Protein AF-A0A9P6B9N4-F1 (afdb_monomer)

Sequence (105 aa):
WIWVTKLVADGTNWVTYHDWIMWALNAKGLLEHLTSDTIIAASMVDGLTPEARWKKDEAMVKQLVASLVPDMVFSQIKAGLKAKEVWDQLRALYEGRSKLILVNL

pLDDT: mean 86.05, std 14.68, range [39.72, 96.94]

Mean predicted aligned error: 6.28 Å

Foldseek 3Di:
DDDQAAQDPLRLCVVVNVVRLCVVCVVVVLNVLQPDPDQPFDDDDPNDGSVRVNVVSQVVLLCVNLVRYDPVLCVQLVVDPGSNSSNVSSCVVHVVSNVVVVVVD

Organism: NCBI:txid1448309

Secondary structure (DSSP, 8-state):
-----PPPTT-TTHHHHHHHHHHHHHHTT-GGGGT-SS---PPPBTTB-HHHHHHHHHHHHHHHHHHTS-HHHHHHHTT-SSHHHHHHHHHHHHTTHHHHHHT--

Radius of gyration: 15.08 Å; Cα contacts (8 Å, |Δi|>4): 85; chains: 1; bounding box: 36×31×46 Å

InterPro domains:
  IPR061502 Copia/RE1/RE2-like, N-terminal domain [PF14223] (23-99)

Nearest PDB structures (foldseek):
  3puu-assembly1_A  TM=2.530E-01  e=5.716E+00  Escherichia coli K-12

Solvent-accessible surface area (backbone atoms only — not comparable to full-atom values): 6183 Å² total; per-residue (Å²): 136,84,89,75,75,56,42,47,91,88,26,83,49,41,69,64,29,51,54,49,51,54,50,57,28,49,77,67,73,48,48,58,42,59,78,44,96,64,87,75,77,52,74,74,55,96,88,31,52,42,67,59,44,49,54,51,52,35,52,52,51,43,49,55,56,52,74,33,41,42,70,77,55,38,72,72,29,66,80,40,88,46,38,26,50,27,46,53,49,51,45,70,71,33,71,65,53,46,57,59,55,68,74,74,112

Structure (mmCIF, N/CA/C/O backbone):
data_AF-A0A9P6B9N4-F1
#
_entry.id   AF-A0A9P6B9N4-F1
#
loop_
_atom_site.group_PDB
_atom_site.id
_atom_site.type_symbol
_atom_site.label_atom_id
_atom_site.label_alt_id
_atom_site.label_comp_id
_atom_site.label_asym_id
_atom_site.label_entity_id
_atom_site.label_seq_id
_atom_site.pdbx_PDB_ins_code
_atom_site.Cartn_x
_atom_site.Cartn_y
_atom_site.Cartn_z
_atom_site.occupancy
_atom_site.B_iso_or_equiv
_atom_site.auth_seq_id
_atom_s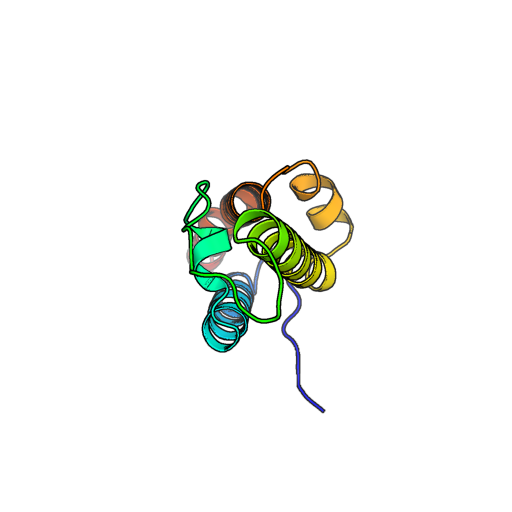ite.auth_comp_id
_atom_site.auth_asym_id
_atom_site.auth_atom_id
_atom_site.pdbx_PDB_model_num
ATOM 1 N N . TRP A 1 1 ? 3.286 -23.231 6.736 1.00 39.72 1 TRP A N 1
ATOM 2 C CA . TRP A 1 1 ? 2.206 -22.231 6.663 1.00 39.72 1 TRP A CA 1
ATOM 3 C C . TRP A 1 1 ? 2.782 -20.901 7.106 1.00 39.72 1 TRP A C 1
ATOM 5 O O . TRP A 1 1 ? 3.254 -20.819 8.231 1.00 39.72 1 TRP A O 1
ATOM 15 N N . ILE A 1 2 ? 2.848 -19.910 6.217 1.00 52.56 2 ILE A N 1
ATOM 16 C CA . ILE A 1 2 ? 3.257 -18.547 6.582 1.00 52.56 2 ILE A CA 1
ATOM 17 C C . ILE A 1 2 ? 1.970 -17.802 6.926 1.00 52.56 2 ILE A C 1
ATOM 19 O O . ILE A 1 2 ? 1.077 -17.708 6.086 1.00 52.56 2 ILE A O 1
ATOM 23 N N . TRP A 1 3 ? 1.852 -17.332 8.164 1.00 67.19 3 TRP A N 1
ATOM 24 C CA . TRP A 1 3 ? 0.741 -16.480 8.572 1.00 67.19 3 TRP A CA 1
ATOM 25 C C . TRP A 1 3 ? 0.946 -15.100 7.957 1.00 67.19 3 TRP A C 1
ATOM 27 O O . TRP A 1 3 ? 1.967 -14.455 8.188 1.00 67.19 3 TRP A O 1
ATOM 37 N N . VAL A 1 4 ? -0.007 -14.674 7.133 1.00 78.94 4 VAL A N 1
ATOM 38 C CA . VAL A 1 4 ? -0.003 -13.344 6.528 1.00 78.94 4 VAL A CA 1
ATOM 39 C C . VAL A 1 4 ? -1.041 -12.492 7.242 1.00 78.94 4 VAL A C 1
ATOM 41 O O . VAL A 1 4 ? -2.220 -12.851 7.283 1.00 78.94 4 VAL A O 1
ATOM 44 N N . THR A 1 5 ? -0.605 -11.369 7.807 1.00 88.94 5 THR A N 1
ATOM 45 C CA . THR A 1 5 ? -1.486 -10.444 8.522 1.00 88.94 5 THR A CA 1
ATOM 46 C C . THR A 1 5 ? -2.302 -9.637 7.519 1.00 88.94 5 THR A C 1
ATOM 48 O O . THR A 1 5 ? -1.766 -8.782 6.821 1.00 88.94 5 THR A O 1
ATOM 51 N N . LYS A 1 6 ? -3.610 -9.897 7.451 1.00 94.19 6 LYS A N 1
ATOM 52 C CA . LYS A 1 6 ? -4.561 -9.061 6.704 1.00 94.19 6 LYS A CA 1
ATOM 53 C C . LYS A 1 6 ? -5.056 -7.918 7.581 1.00 94.19 6 LYS A C 1
ATOM 55 O O . LYS A 1 6 ? -5.248 -8.112 8.780 1.00 94.19 6 LYS A O 1
ATOM 60 N N . LEU A 1 7 ? -5.296 -6.755 6.989 1.00 95.06 7 LEU A N 1
ATOM 61 C CA . LEU A 1 7 ? -5.920 -5.628 7.670 1.00 95.06 7 LEU A CA 1
ATOM 62 C C . LEU A 1 7 ? -7.369 -5.979 8.021 1.00 95.06 7 LEU A C 1
ATOM 64 O O . LEU A 1 7 ? -8.125 -6.446 7.167 1.00 95.06 7 LEU A O 1
ATOM 68 N N . VAL A 1 8 ? -7.769 -5.748 9.267 1.00 92.69 8 VAL A N 1
ATOM 69 C CA . VAL A 1 8 ? -9.184 -5.836 9.641 1.00 92.69 8 VAL A CA 1
ATOM 70 C C . VAL A 1 8 ? -9.903 -4.532 9.301 1.00 92.69 8 VAL A C 1
ATOM 72 O O . VAL 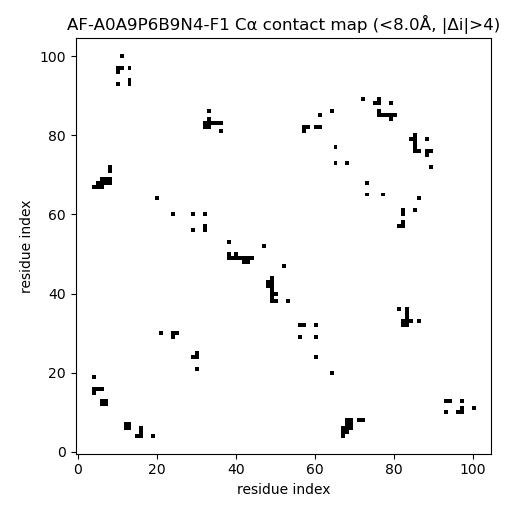A 1 8 ? -9.308 -3.458 9.331 1.00 92.69 8 VAL A O 1
ATOM 75 N N . ALA A 1 9 ? -11.188 -4.612 8.946 1.00 88.38 9 ALA A N 1
ATOM 76 C CA . ALA A 1 9 ? -11.929 -3.472 8.397 1.00 88.38 9 ALA A CA 1
ATOM 77 C C . ALA A 1 9 ? -11.996 -2.263 9.349 1.00 88.38 9 ALA A C 1
ATOM 79 O O . ALA A 1 9 ? -11.927 -1.120 8.890 1.00 88.38 9 ALA A O 1
ATOM 80 N N . ASP A 1 10 ? -12.083 -2.513 10.657 1.00 87.31 10 ASP A N 1
ATOM 81 C CA . ASP A 1 10 ? -12.076 -1.480 11.700 1.00 87.31 10 ASP A CA 1
ATOM 82 C C . ASP A 1 10 ? -10.680 -0.886 11.971 1.00 87.31 10 ASP A C 1
ATOM 84 O O . ASP A 1 10 ? -10.563 0.150 12.623 1.00 87.31 10 ASP A O 1
ATOM 88 N N . GLY A 1 11 ? -9.625 -1.497 11.424 1.00 90.88 11 GLY A N 1
ATOM 89 C CA . GLY A 1 11 ? -8.247 -1.049 11.566 1.00 90.88 11 GLY A CA 1
ATOM 90 C C . GLY A 1 11 ? -7.612 -1.318 12.924 1.00 90.88 11 GLY A C 1
ATOM 91 O O . GLY A 1 11 ? -6.542 -0.774 13.192 1.00 90.88 11 GLY A O 1
ATOM 92 N N . THR A 1 12 ? -8.216 -2.140 13.786 1.00 91.19 12 THR A N 1
ATOM 93 C CA . THR A 1 12 ? -7.671 -2.427 15.127 1.00 91.19 12 THR A CA 1
ATOM 94 C C . THR A 1 12 ? -6.278 -3.059 15.085 1.00 91.19 12 THR A C 1
ATOM 96 O O . THR A 1 12 ? -5.478 -2.836 15.990 1.00 91.19 12 THR A O 1
ATOM 99 N N . ASN A 1 13 ? -5.934 -3.769 14.004 1.00 92.75 13 ASN A N 1
ATOM 100 C CA . ASN A 1 13 ? -4.599 -4.332 13.785 1.00 92.75 13 ASN A CA 1
ATOM 101 C C . ASN A 1 13 ? -3.692 -3.489 12.866 1.00 92.75 13 ASN A C 1
ATOM 103 O O . ASN A 1 13 ? -2.700 -4.013 12.354 1.00 92.75 13 ASN A O 1
ATOM 107 N N . TRP A 1 14 ? -4.013 -2.206 12.649 1.00 94.38 14 TRP A N 1
ATOM 108 C CA . TRP A 1 14 ? -3.297 -1.328 11.716 1.00 94.38 14 TRP A CA 1
ATOM 109 C C . TRP A 1 14 ? -1.777 -1.354 11.900 1.00 94.38 14 TRP A C 1
ATOM 111 O O . TRP A 1 14 ? -1.062 -1.538 10.921 1.00 94.38 14 TRP A O 1
ATOM 121 N N . VAL A 1 15 ? -1.283 -1.225 13.137 1.00 93.06 15 VAL A N 1
ATOM 122 C CA . VAL A 1 15 ? 0.163 -1.193 13.427 1.00 93.06 15 VAL A CA 1
ATOM 123 C C . VAL A 1 15 ? 0.843 -2.479 12.948 1.00 93.06 15 VAL A C 1
ATOM 125 O O . VAL A 1 15 ? 1.810 -2.428 12.197 1.00 93.06 15 VAL A O 1
ATOM 128 N N . THR A 1 16 ? 0.286 -3.642 13.292 1.00 93.31 16 THR A N 1
ATOM 129 C CA . THR A 1 16 ? 0.841 -4.940 12.880 1.00 93.31 16 THR A CA 1
ATOM 130 C C . THR A 1 16 ? 0.771 -5.147 11.369 1.00 93.31 16 THR A C 1
ATOM 132 O O . THR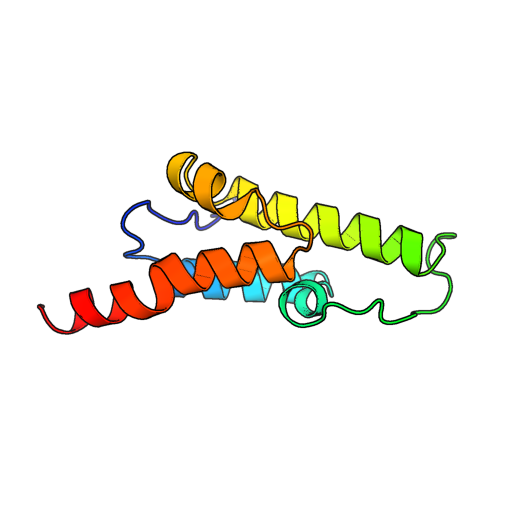 A 1 16 ? 1.705 -5.685 10.778 1.00 93.31 16 THR A O 1
ATOM 135 N N . TYR A 1 17 ? -0.326 -4.735 10.728 1.00 94.94 17 TYR A N 1
ATOM 136 C CA . TYR A 1 17 ? -0.454 -4.789 9.272 1.00 94.94 17 TYR A CA 1
ATOM 137 C C . TYR A 1 17 ? 0.583 -3.889 8.581 1.00 94.94 17 TYR A C 1
ATOM 139 O O . TYR A 1 17 ? 1.252 -4.319 7.641 1.00 94.94 17 TYR A O 1
ATOM 147 N N . HIS A 1 18 ? 0.737 -2.656 9.066 1.00 94.94 18 HIS A N 1
ATOM 148 C CA . HIS A 1 18 ? 1.689 -1.685 8.546 1.00 94.94 18 HIS A CA 1
ATOM 149 C C . HIS A 1 18 ? 3.121 -2.228 8.625 1.00 94.94 18 HIS A C 1
ATOM 151 O O . HIS A 1 18 ? 3.819 -2.274 7.610 1.00 94.94 18 HIS A O 1
ATOM 157 N N . ASP A 1 19 ? 3.528 -2.725 9.794 1.00 94.50 19 ASP A N 1
ATOM 158 C CA . ASP A 1 19 ? 4.858 -3.302 10.004 1.00 94.50 19 ASP A CA 1
ATOM 159 C C . ASP A 1 19 ? 5.104 -4.521 9.109 1.00 94.50 19 ASP A C 1
ATOM 161 O O . ASP A 1 19 ? 6.198 -4.685 8.564 1.00 94.50 19 ASP A O 1
ATOM 165 N N . TRP A 1 20 ? 4.076 -5.346 8.889 1.00 94.88 20 TRP A N 1
ATOM 166 C CA . TRP A 1 20 ? 4.161 -6.492 7.987 1.00 94.88 20 TRP A CA 1
ATOM 167 C C . TRP A 1 20 ? 4.430 -6.067 6.537 1.00 94.88 20 TRP A C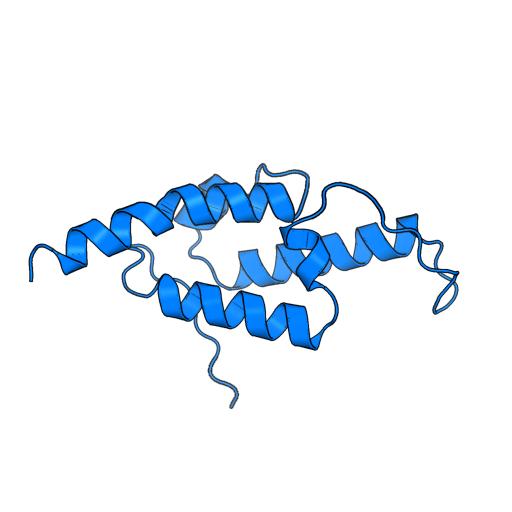 1
ATOM 169 O O . TRP A 1 20 ? 5.311 -6.636 5.889 1.00 94.88 20 TRP A O 1
ATOM 179 N N . ILE A 1 21 ? 3.718 -5.053 6.028 1.00 95.75 21 ILE A N 1
ATOM 180 C CA . ILE A 1 21 ? 3.926 -4.537 4.665 1.00 95.75 21 ILE A CA 1
ATOM 181 C C . ILE A 1 21 ? 5.329 -3.942 4.526 1.00 95.75 21 ILE A C 1
ATOM 183 O O . ILE A 1 21 ? 6.040 -4.272 3.574 1.00 95.75 21 ILE A O 1
ATOM 187 N N . MET A 1 22 ? 5.750 -3.118 5.491 1.00 95.69 22 MET A N 1
ATOM 188 C CA . MET A 1 22 ? 7.086 -2.514 5.504 1.00 95.69 22 MET A CA 1
ATOM 189 C C . MET A 1 22 ? 8.176 -3.591 5.490 1.00 95.69 22 MET A C 1
ATOM 191 O O . MET A 1 22 ? 9.104 -3.524 4.683 1.00 95.69 22 MET A O 1
ATOM 195 N N . TRP A 1 23 ? 8.036 -4.623 6.327 1.00 95.12 23 TRP A N 1
ATOM 196 C CA . TRP A 1 23 ? 8.969 -5.746 6.378 1.00 95.12 23 TRP A CA 1
ATOM 197 C C . TRP A 1 23 ? 9.008 -6.530 5.059 1.00 95.12 23 TRP A C 1
ATOM 199 O O . TRP A 1 23 ? 10.088 -6.767 4.513 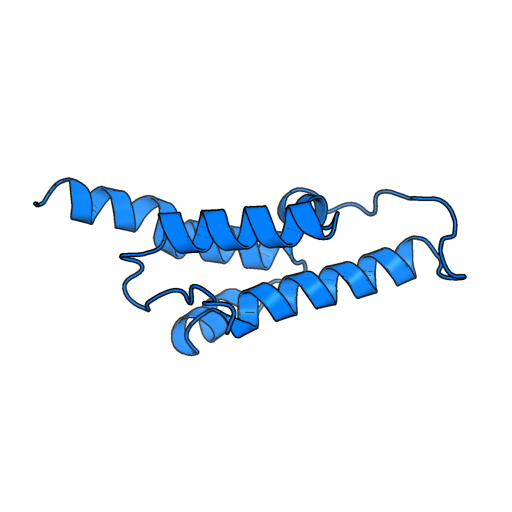1.00 95.12 23 TRP A O 1
ATOM 209 N N . ALA A 1 24 ? 7.845 -6.890 4.507 1.00 94.81 24 ALA A N 1
ATOM 210 C CA . ALA A 1 24 ? 7.746 -7.685 3.285 1.00 94.81 24 ALA A CA 1
ATOM 211 C C . ALA A 1 24 ? 8.315 -6.955 2.057 1.00 94.81 24 ALA A C 1
ATOM 213 O O . ALA A 1 24 ? 8.968 -7.577 1.217 1.00 94.81 24 ALA A O 1
ATOM 214 N N . LEU A 1 25 ? 8.088 -5.644 1.946 1.00 95.00 25 LEU A N 1
ATOM 215 C CA . LEU A 1 25 ? 8.620 -4.831 0.852 1.00 95.00 25 LEU A CA 1
ATOM 216 C C . LEU A 1 25 ? 10.112 -4.562 1.014 1.00 95.00 25 LEU A C 1
ATOM 218 O O . LEU A 1 25 ? 10.844 -4.649 0.030 1.00 95.00 25 LEU A O 1
ATOM 222 N N . ASN A 1 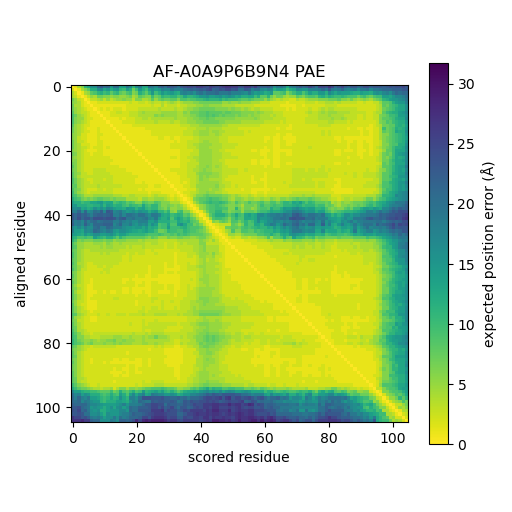26 ? 10.584 -4.316 2.238 1.00 94.81 26 ASN A N 1
ATOM 223 C CA . ASN A 1 26 ? 12.012 -4.184 2.507 1.00 94.81 26 ASN A CA 1
ATOM 224 C C . ASN A 1 26 ? 12.773 -5.466 2.134 1.00 94.81 26 ASN A C 1
ATOM 226 O O . ASN A 1 26 ? 13.782 -5.402 1.440 1.00 94.81 26 ASN A O 1
ATOM 230 N N . ALA A 1 27 ? 12.239 -6.641 2.488 1.00 94.38 27 ALA A N 1
ATOM 231 C CA . ALA A 1 27 ? 12.821 -7.933 2.111 1.00 94.38 27 ALA A CA 1
ATOM 232 C C . ALA A 1 27 ? 12.877 -8.166 0.587 1.00 94.38 27 ALA A C 1
ATOM 234 O O . ALA A 1 27 ? 13.664 -8.983 0.116 1.00 94.38 27 ALA A O 1
ATOM 235 N N . LYS A 1 28 ? 12.047 -7.457 -0.189 1.00 92.38 28 LYS A N 1
ATOM 236 C CA . LYS A 1 28 ? 12.031 -7.502 -1.658 1.00 92.38 28 LYS A CA 1
ATOM 237 C C . LYS A 1 28 ? 12.829 -6.370 -2.312 1.00 92.38 28 LYS A C 1
ATOM 239 O O . LYS A 1 28 ? 12.915 -6.348 -3.533 1.00 92.38 28 LYS A O 1
ATOM 244 N N . GLY A 1 29 ? 13.379 -5.434 -1.533 1.00 92.19 29 GLY A N 1
ATOM 245 C CA . GLY A 1 29 ? 14.011 -4.222 -2.059 1.00 92.19 29 GLY A CA 1
ATOM 246 C C . GLY A 1 29 ? 13.027 -3.252 -2.722 1.00 92.19 29 GLY A C 1
ATOM 247 O O . GLY A 1 29 ? 13.432 -2.480 -3.576 1.00 92.19 29 GLY A O 1
ATOM 248 N N . LEU A 1 30 ? 11.741 -3.303 -2.357 1.00 94.06 30 LEU A N 1
ATOM 249 C CA . LEU A 1 30 ? 10.661 -2.531 -2.993 1.00 94.06 30 LEU A CA 1
ATOM 250 C C . LEU A 1 30 ? 10.111 -1.406 -2.107 1.00 94.06 30 LEU A C 1
ATOM 252 O O . LEU A 1 30 ? 9.100 -0.791 -2.442 1.00 94.06 30 LEU A O 1
ATOM 256 N N . LEU A 1 31 ? 10.731 -1.155 -0.950 1.00 93.75 31 LEU A N 1
ATOM 257 C CA . LEU A 1 31 ? 10.207 -0.209 0.037 1.00 93.75 31 LEU A CA 1
ATOM 258 C C . LEU A 1 31 ? 10.124 1.230 -0.501 1.00 93.75 31 LEU A C 1
ATOM 260 O O . LEU A 1 31 ? 9.216 1.975 -0.140 1.00 93.75 31 LEU A O 1
ATOM 264 N N . GLU A 1 32 ? 11.025 1.601 -1.408 1.00 92.50 32 GLU A N 1
ATOM 265 C CA . GLU A 1 32 ? 11.066 2.925 -2.038 1.00 92.50 32 GLU A CA 1
ATOM 266 C C . GLU A 1 32 ? 9.812 3.269 -2.851 1.00 92.50 32 GLU A C 1
ATOM 268 O O . GLU A 1 32 ? 9.466 4.441 -2.966 1.00 92.50 32 GLU A O 1
ATOM 273 N N . HIS A 1 33 ? 9.059 2.275 -3.331 1.00 94.44 33 HIS A N 1
ATOM 274 C CA . HIS A 1 33 ? 7.788 2.512 -4.023 1.00 94.44 33 HIS A CA 1
ATOM 275 C C . HIS A 1 33 ? 6.689 3.070 -3.107 1.00 94.44 33 HIS A C 1
ATOM 277 O O . HIS A 1 33 ? 5.676 3.565 -3.602 1.00 94.44 33 HIS A O 1
ATOM 283 N N . LEU A 1 34 ? 6.859 2.984 -1.782 1.00 94.62 34 LEU A N 1
ATOM 284 C CA . LEU A 1 34 ? 5.945 3.595 -0.815 1.00 94.62 34 LEU A CA 1
ATOM 285 C C . LEU A 1 34 ? 6.302 5.049 -0.490 1.00 94.62 34 LEU A C 1
ATOM 287 O O . LEU A 1 34 ? 5.488 5.752 0.105 1.00 94.62 34 LEU A O 1
ATOM 291 N N . THR A 1 35 ? 7.512 5.498 -0.826 1.00 89.12 35 THR A N 1
ATOM 292 C CA . THR A 1 35 ? 8.051 6.793 -0.380 1.00 89.12 35 THR A CA 1
ATOM 293 C C . THR A 1 35 ? 8.475 7.705 -1.526 1.00 89.12 35 THR A C 1
ATOM 295 O O . THR A 1 35 ? 8.443 8.924 -1.356 1.00 89.12 35 THR A O 1
ATOM 298 N N . SER A 1 36 ? 8.794 7.148 -2.695 1.00 86.31 36 SER A N 1
ATOM 299 C CA . SER A 1 36 ? 9.202 7.875 -3.894 1.00 86.31 36 SER A CA 1
ATOM 300 C C . SER A 1 36 ? 8.148 7.799 -4.994 1.00 86.31 36 SER A C 1
ATOM 302 O O . SER A 1 36 ? 7.593 6.744 -5.295 1.00 86.31 36 SER A O 1
ATOM 304 N N . ASP A 1 37 ? 7.943 8.939 -5.647 1.00 78.94 37 ASP A N 1
ATOM 305 C CA . ASP A 1 37 ? 7.119 9.087 -6.847 1.00 78.94 37 ASP A CA 1
ATOM 306 C C . ASP A 1 37 ? 7.950 9.101 -8.138 1.00 78.94 37 ASP A C 1
ATOM 308 O O . ASP A 1 37 ? 7.392 9.247 -9.234 1.00 78.94 37 ASP A O 1
ATOM 312 N N . THR A 1 38 ? 9.269 8.982 -7.995 1.00 78.62 38 THR A N 1
ATOM 313 C CA . THR A 1 38 ? 10.261 9.143 -9.054 1.00 78.62 38 THR A CA 1
ATOM 314 C C . THR A 1 38 ? 10.959 7.819 -9.301 1.00 78.62 38 THR A C 1
ATOM 316 O O . THR A 1 38 ? 11.377 7.150 -8.355 1.00 78.62 38 THR A O 1
ATOM 319 N N . ILE A 1 39 ? 11.134 7.489 -10.581 1.00 75.81 39 ILE A N 1
ATOM 320 C CA . ILE A 1 39 ? 11.938 6.350 -11.018 1.00 75.81 39 ILE A CA 1
ATOM 321 C C . ILE A 1 39 ? 13.372 6.592 -10.557 1.00 75.81 39 ILE A C 1
ATOM 323 O O . ILE A 1 39 ? 14.051 7.494 -11.051 1.00 75.81 39 ILE A O 1
ATOM 327 N N . ILE A 1 40 ? 13.834 5.782 -9.614 1.00 68.31 40 ILE A N 1
ATOM 328 C CA . ILE A 1 40 ? 15.248 5.737 -9.271 1.00 68.31 40 ILE A CA 1
ATOM 329 C C . ILE A 1 40 ? 15.888 4.864 -10.343 1.00 68.31 40 ILE A C 1
ATOM 331 O O . ILE A 1 40 ? 15.688 3.651 -10.384 1.00 68.31 40 ILE A O 1
ATOM 335 N N . ALA A 1 41 ? 16.569 5.501 -11.295 1.00 61.66 41 ALA A N 1
ATOM 336 C CA . ALA A 1 41 ? 17.167 4.807 -12.425 1.00 61.66 41 ALA A CA 1
ATOM 337 C C . ALA A 1 41 ? 18.315 3.906 -11.943 1.00 61.66 41 ALA A C 1
ATOM 339 O O . ALA A 1 41 ? 19.466 4.328 -11.855 1.00 61.66 41 ALA A O 1
ATOM 340 N N . ALA A 1 42 ? 18.001 2.654 -11.621 1.00 61.03 42 ALA A N 1
ATOM 341 C CA . ALA A 1 42 ? 18.996 1.597 -11.557 1.00 61.03 42 ALA A CA 1
ATOM 342 C C . ALA A 1 42 ? 19.418 1.228 -12.985 1.00 61.03 42 ALA A C 1
ATOM 344 O O . ALA A 1 42 ? 18.619 1.326 -13.912 1.00 61.03 42 ALA A O 1
ATOM 345 N N . SER A 1 43 ? 20.660 0.782 -13.171 1.00 64.06 43 SER A N 1
ATOM 346 C CA . SER A 1 43 ? 21.132 0.211 -14.438 1.00 64.06 43 SER A CA 1
ATOM 347 C C . SER A 1 43 ? 20.193 -0.888 -14.952 1.00 64.06 43 SER A C 1
ATOM 349 O O . SER A 1 43 ? 19.398 -1.446 -14.193 1.00 64.06 43 SER A O 1
ATOM 351 N N . MET A 1 44 ? 20.313 -1.253 -16.231 1.00 67.44 44 MET A N 1
ATOM 352 C CA . MET A 1 44 ? 19.610 -2.428 -16.752 1.00 67.44 44 MET A CA 1
ATOM 353 C C . MET A 1 44 ? 19.923 -3.652 -15.883 1.00 67.44 44 MET A C 1
ATOM 355 O O . MET A 1 44 ? 21.081 -4.035 -15.723 1.00 67.44 44 MET A O 1
ATOM 359 N N . VAL A 1 45 ? 18.879 -4.254 -15.325 1.00 73.44 45 VAL A N 1
ATOM 360 C CA . VAL A 1 45 ? 18.935 -5.504 -14.562 1.00 73.44 45 VAL A CA 1
ATOM 361 C C . VAL A 1 45 ? 17.927 -6.445 -15.204 1.00 73.44 45 VAL A C 1
ATOM 363 O O . VAL A 1 45 ? 16.825 -6.023 -15.558 1.00 73.44 45 VAL A O 1
ATOM 366 N N . ASP A 1 46 ? 18.326 -7.697 -15.420 1.00 76.31 46 ASP A N 1
ATOM 367 C CA . ASP A 1 46 ? 17.503 -8.736 -16.055 1.00 76.31 46 ASP A CA 1
ATOM 368 C C . ASP A 1 46 ? 16.928 -8.349 -17.436 1.00 76.31 46 ASP A C 1
ATOM 370 O O . ASP A 1 46 ? 15.849 -8.790 -17.826 1.00 76.31 46 ASP A O 1
ATOM 374 N N . GLY A 1 47 ? 17.637 -7.499 -18.189 1.00 81.88 47 GLY A N 1
ATOM 375 C CA . GLY A 1 47 ? 17.229 -7.059 -19.530 1.00 81.88 47 GLY A CA 1
ATOM 376 C C . GLY A 1 47 ? 16.057 -6.069 -19.564 1.00 81.88 47 GLY A C 1
ATOM 377 O O . GLY A 1 47 ? 15.565 -5.754 -20.647 1.00 81.88 47 GLY A O 1
ATOM 378 N N . LEU A 1 48 ? 15.608 -5.560 -18.412 1.00 84.31 48 LEU A N 1
ATOM 379 C CA . LEU A 1 48 ? 14.576 -4.526 -18.332 1.00 84.31 48 LEU A CA 1
ATOM 380 C C . LEU A 1 48 ? 15.193 -3.126 -18.327 1.00 84.31 48 LEU A C 1
ATOM 382 O O . LEU A 1 48 ? 16.217 -2.885 -17.681 1.00 84.31 48 LEU A O 1
ATOM 386 N N . THR A 1 49 ? 14.531 -2.183 -19.007 1.00 88.94 49 THR A N 1
ATOM 387 C CA . THR A 1 49 ? 14.827 -0.759 -18.810 1.00 88.94 49 THR A CA 1
ATOM 388 C C . THR A 1 49 ? 14.441 -0.347 -17.384 1.00 88.94 49 THR A C 1
ATOM 390 O O . THR A 1 49 ? 13.567 -0.987 -16.780 1.00 88.94 49 THR A O 1
ATOM 393 N N . PRO A 1 50 ? 15.046 0.718 -16.833 1.00 86.12 50 PRO A N 1
ATOM 394 C CA . PRO A 1 50 ? 14.727 1.183 -15.485 1.00 86.12 50 PRO A CA 1
ATOM 395 C C . PRO A 1 50 ? 13.228 1.477 -15.310 1.00 86.12 50 PRO A C 1
ATOM 397 O O . PRO A 1 50 ? 12.635 1.133 -14.291 1.00 86.12 50 PRO A O 1
ATOM 400 N N . GLU A 1 51 ? 12.580 2.023 -16.341 1.00 88.00 51 GLU A N 1
ATOM 401 C CA . GLU A 1 51 ? 11.152 2.351 -16.338 1.00 88.00 51 GLU A CA 1
ATOM 402 C C . GLU A 1 51 ? 10.274 1.096 -16.364 1.00 88.00 51 GLU A C 1
ATOM 404 O O . GLU A 1 51 ? 9.274 1.011 -15.647 1.00 88.00 51 GLU A O 1
ATOM 409 N N . ALA A 1 52 ? 10.641 0.103 -17.182 1.00 89.06 52 ALA A N 1
ATOM 410 C CA . ALA A 1 52 ? 9.909 -1.157 -17.271 1.00 89.06 52 ALA A CA 1
ATOM 411 C C . ALA A 1 52 ? 9.992 -1.939 -15.954 1.00 89.06 52 ALA A C 1
ATOM 413 O O . ALA A 1 52 ? 8.987 -2.492 -15.495 1.00 89.06 52 ALA A O 1
ATOM 414 N N . ARG A 1 53 ? 11.174 -1.939 -15.326 1.00 89.31 53 ARG A N 1
ATOM 415 C CA . ARG A 1 53 ? 11.385 -2.514 -13.999 1.00 89.31 53 ARG A CA 1
ATOM 416 C C . ARG A 1 53 ? 10.561 -1.782 -12.943 1.00 89.31 53 ARG A C 1
ATOM 418 O O . ARG A 1 53 ? 9.767 -2.428 -12.268 1.00 89.31 53 ARG A O 1
ATOM 425 N N . TRP A 1 54 ? 10.658 -0.452 -12.876 1.00 90.88 54 TRP A N 1
ATOM 426 C CA . TRP A 1 54 ? 9.897 0.352 -11.917 1.00 90.88 54 TRP A CA 1
ATOM 427 C C . TRP A 1 54 ? 8.392 0.090 -12.015 1.00 90.88 54 TRP A C 1
ATOM 429 O O . TRP A 1 54 ? 7.726 -0.136 -11.010 1.00 90.88 54 TRP A O 1
ATOM 439 N N . LYS A 1 55 ? 7.846 0.050 -13.235 1.00 91.44 55 LYS A N 1
ATOM 440 C CA . LYS A 1 55 ? 6.422 -0.227 -13.460 1.00 91.44 55 LYS A CA 1
ATOM 441 C C . LYS A 1 55 ? 6.013 -1.628 -12.996 1.00 91.44 55 LYS A C 1
ATOM 443 O O . LYS A 1 55 ? 4.915 -1.804 -12.466 1.00 91.44 55 LYS A O 1
ATOM 448 N N . LYS A 1 56 ? 6.866 -2.632 -13.219 1.00 92.12 56 LYS A N 1
ATOM 449 C CA . LYS A 1 56 ? 6.628 -4.005 -12.753 1.00 92.12 56 LYS A CA 1
ATOM 450 C C . LYS A 1 56 ? 6.617 -4.063 -11.227 1.00 92.12 56 LYS A C 1
ATOM 452 O O . LYS A 1 56 ? 5.692 -4.631 -10.648 1.00 92.12 56 LYS A O 1
ATOM 457 N N . ASP A 1 57 ? 7.613 -3.455 -10.602 1.00 93.00 57 ASP A N 1
ATOM 458 C CA . ASP A 1 57 ? 7.773 -3.439 -9.155 1.00 93.00 57 ASP A CA 1
ATOM 459 C C . ASP A 1 57 ? 6.623 -2.664 -8.481 1.00 93.00 57 ASP A C 1
ATOM 461 O O . ASP A 1 57 ? 6.017 -3.154 -7.526 1.00 93.00 57 ASP A O 1
ATOM 465 N N . GLU A 1 58 ? 6.189 -1.542 -9.064 1.00 94.25 58 GLU A N 1
ATOM 466 C CA . GLU A 1 58 ? 5.011 -0.784 -8.623 1.00 94.25 58 GLU A CA 1
ATOM 467 C C . GLU A 1 58 ? 3.726 -1.630 -8.659 1.00 94.25 58 GLU A C 1
ATOM 469 O O . GLU A 1 58 ? 2.928 -1.608 -7.715 1.00 94.25 58 GLU A O 1
ATOM 474 N N . ALA A 1 59 ? 3.533 -2.431 -9.713 1.00 95.00 59 ALA A N 1
ATOM 475 C CA . ALA A 1 59 ? 2.405 -3.353 -9.798 1.00 95.00 59 ALA A CA 1
ATOM 476 C C . ALA A 1 59 ? 2.466 -4.437 -8.708 1.00 95.00 59 ALA A C 1
ATOM 478 O O . ALA A 1 59 ? 1.436 -4.752 -8.109 1.00 95.00 59 ALA A O 1
ATOM 479 N N . MET A 1 60 ? 3.657 -4.965 -8.407 1.00 95.50 60 MET A N 1
ATOM 480 C CA . MET A 1 60 ? 3.849 -5.944 -7.332 1.00 95.50 60 MET A CA 1
ATOM 481 C C . MET A 1 60 ? 3.514 -5.355 -5.958 1.00 95.50 60 MET A C 1
ATOM 483 O O . MET A 1 60 ? 2.830 -6.008 -5.168 1.00 95.50 60 MET A O 1
ATOM 487 N N . VAL A 1 61 ? 3.932 -4.115 -5.680 1.00 96.62 61 VAL A N 1
ATOM 488 C CA . VAL A 1 61 ? 3.596 -3.427 -4.424 1.00 96.62 61 VAL A CA 1
ATOM 489 C C . VAL A 1 61 ? 2.086 -3.220 -4.300 1.00 96.62 61 VAL A C 1
ATOM 491 O O . VAL A 1 61 ? 1.496 -3.590 -3.282 1.00 96.62 61 VAL A O 1
ATOM 494 N N . LYS A 1 62 ? 1.432 -2.702 -5.348 1.00 96.75 62 LYS A N 1
ATOM 495 C CA . LYS A 1 62 ? -0.025 -2.489 -5.351 1.00 96.75 62 LYS A CA 1
ATOM 496 C C . LYS A 1 62 ? -0.798 -3.793 -5.162 1.00 96.75 62 LYS A C 1
ATOM 498 O O . LYS A 1 62 ? -1.768 -3.812 -4.408 1.00 96.75 62 LYS A O 1
ATOM 503 N N . GLN A 1 63 ? -0.367 -4.882 -5.801 1.00 96.12 63 GLN A N 1
ATOM 504 C CA . GLN A 1 63 ? -0.977 -6.203 -5.629 1.00 96.12 63 GLN A CA 1
ATOM 505 C C . GLN A 1 63 ? -0.824 -6.727 -4.201 1.00 96.12 63 GLN A C 1
ATOM 507 O O . GLN A 1 63 ? -1.795 -7.235 -3.642 1.00 96.12 63 GLN A O 1
ATOM 512 N N . LEU A 1 64 ? 0.359 -6.577 -3.597 1.00 95.69 64 LEU A N 1
ATOM 513 C CA . LEU A 1 64 ? 0.597 -7.003 -2.221 1.00 95.69 64 LEU A CA 1
ATOM 514 C C . LEU A 1 64 ? -0.346 -6.281 -1.253 1.00 95.69 64 LEU A C 1
ATOM 516 O O . LEU A 1 64 ? -1.063 -6.945 -0.508 1.00 95.69 64 LEU A O 1
ATOM 520 N N . VAL A 1 65 ? -0.402 -4.947 -1.326 1.00 96.25 65 VAL A N 1
ATOM 521 C CA . VAL A 1 65 ? -1.305 -4.131 -0.499 1.00 96.25 65 VAL A CA 1
ATOM 522 C C . VAL A 1 65 ? -2.764 -4.526 -0.741 1.00 96.25 65 VAL A C 1
ATOM 524 O O . VAL A 1 65 ? -3.482 -4.833 0.205 1.00 96.25 65 VAL A O 1
ATOM 527 N N . ALA A 1 66 ? -3.201 -4.591 -2.002 1.00 95.44 66 ALA A N 1
ATOM 528 C CA . ALA A 1 66 ? -4.584 -4.920 -2.346 1.00 95.44 66 ALA A CA 1
ATOM 529 C C . ALA A 1 66 ? -5.008 -6.317 -1.860 1.00 95.44 66 ALA A C 1
ATOM 531 O O . ALA A 1 66 ? -6.139 -6.492 -1.418 1.00 95.44 66 ALA A O 1
ATOM 532 N N . SER A 1 67 ? -4.108 -7.305 -1.901 1.00 95.44 67 SER A N 1
ATOM 533 C CA . SER A 1 67 ? -4.415 -8.686 -1.503 1.00 95.44 67 SER A CA 1
ATOM 534 C C . SER A 1 67 ? -4.666 -8.867 -0.001 1.00 95.44 67 SER A C 1
ATOM 536 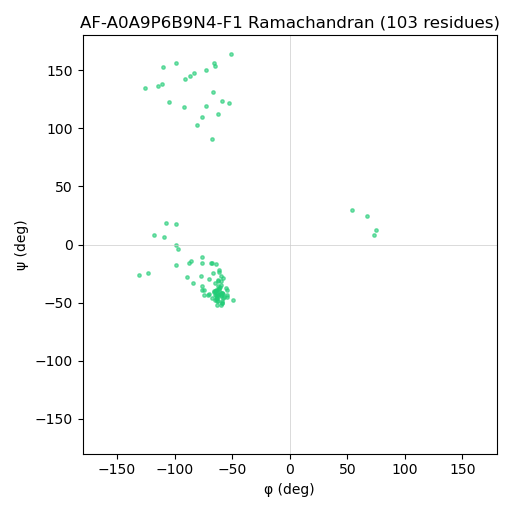O O . SER A 1 67 ? -5.208 -9.894 0.420 1.00 95.44 67 SER A O 1
ATOM 538 N N . LEU A 1 68 ? -4.266 -7.881 0.807 1.00 95.75 68 LEU A N 1
ATOM 539 C CA . LEU A 1 68 ? -4.268 -7.960 2.265 1.00 95.75 68 LEU A CA 1
ATOM 540 C C . LEU A 1 68 ? -5.177 -6.936 2.935 1.00 95.75 68 LEU A C 1
ATOM 542 O O . LEU A 1 68 ? -5.181 -6.851 4.162 1.00 95.75 68 LEU A O 1
ATOM 546 N N . VAL A 1 69 ? -5.980 -6.213 2.157 1.00 96.62 69 VAL A N 1
ATOM 547 C CA . VAL A 1 69 ? -7.024 -5.330 2.678 1.00 96.62 69 VAL A CA 1
ATOM 548 C C . VAL A 1 69 ? -8.419 -5.890 2.368 1.00 96.62 69 VAL A C 1
ATOM 550 O O . VAL A 1 69 ? -8.585 -6.611 1.385 1.00 96.62 69 VAL A O 1
ATOM 553 N N . P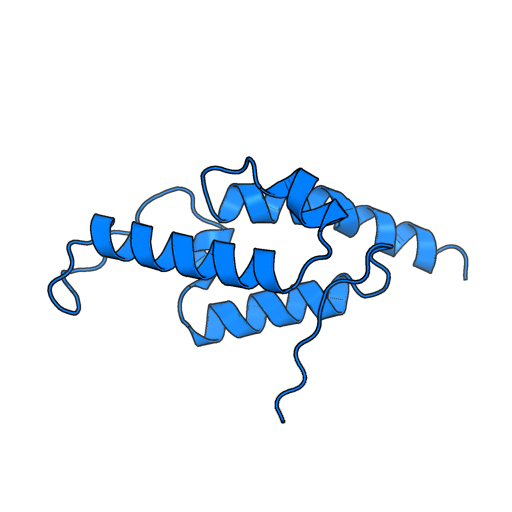RO A 1 70 ? -9.446 -5.572 3.174 1.00 96.25 70 PRO A N 1
ATOM 554 C CA . PRO A 1 70 ? -10.833 -5.907 2.854 1.00 96.25 70 PRO A CA 1
ATOM 555 C C . PRO A 1 70 ? -11.334 -5.171 1.603 1.00 96.25 70 PRO A C 1
ATOM 557 O O . PRO A 1 70 ? -10.913 -4.043 1.342 1.00 96.25 70 PRO A O 1
ATOM 560 N N . ASP A 1 71 ? -12.320 -5.733 0.896 1.00 96.00 71 ASP A N 1
ATOM 561 C CA . ASP A 1 71 ? -12.884 -5.151 -0.338 1.00 96.00 71 ASP A CA 1
ATOM 562 C C . ASP A 1 71 ? -13.369 -3.705 -0.165 1.00 96.00 71 ASP A C 1
ATOM 564 O O . ASP A 1 71 ? -13.150 -2.846 -1.023 1.00 96.00 71 ASP A O 1
ATOM 568 N N . MET A 1 72 ? -13.990 -3.408 0.980 1.00 94.19 72 MET A N 1
ATOM 569 C CA . MET A 1 72 ? -14.442 -2.056 1.313 1.00 94.19 72 MET A CA 1
ATOM 570 C C . MET A 1 72 ? -13.273 -1.065 1.388 1.00 94.19 72 MET A C 1
ATOM 572 O O . MET A 1 72 ? -13.406 0.073 0.941 1.00 94.19 72 MET A O 1
ATOM 576 N N . VAL A 1 73 ? -12.123 -1.488 1.912 1.00 96.00 73 VAL A N 1
ATOM 577 C CA . VAL A 1 73 ? -10.905 -0.667 1.976 1.00 96.00 73 VAL A CA 1
ATOM 578 C C . VAL A 1 73 ? -10.275 -0.561 0.592 1.00 96.00 73 VAL A C 1
ATOM 580 O O . VAL A 1 73 ? -9.934 0.536 0.156 1.00 96.00 73 VAL A O 1
ATOM 583 N N . PHE A 1 74 ? -10.203 -1.672 -0.146 1.00 96.94 74 PHE A N 1
ATOM 584 C CA . PHE A 1 74 ? -9.712 -1.682 -1.522 1.00 96.94 74 PHE A CA 1
ATOM 585 C C . PHE A 1 74 ? -10.472 -0.685 -2.406 1.00 96.94 74 PHE A C 1
ATOM 587 O O . PHE A 1 74 ? -9.861 0.073 -3.158 1.00 96.94 74 PHE A O 1
ATOM 594 N N . SER A 1 75 ? -11.802 -0.626 -2.279 1.00 96.19 75 SER A N 1
ATOM 595 C CA . SER A 1 75 ? -12.637 0.304 -3.045 1.00 96.19 75 SER A CA 1
ATOM 596 C C . SER A 1 75 ? -12.271 1.779 -2.843 1.00 96.19 75 SER A C 1
ATOM 598 O O . SER A 1 75 ? -12.441 2.560 -3.778 1.00 96.19 75 SER A O 1
ATOM 600 N N . GLN A 1 76 ? -11.724 2.132 -1.674 1.00 95.19 76 GLN A N 1
ATOM 601 C CA . GLN A 1 76 ? -11.321 3.494 -1.317 1.00 95.19 76 GLN A CA 1
ATOM 602 C C . GLN A 1 76 ? -9.921 3.842 -1.826 1.00 95.19 76 GLN A C 1
ATOM 604 O O . GLN A 1 76 ? -9.688 4.989 -2.190 1.00 95.19 76 GLN A O 1
ATOM 609 N N . ILE A 1 77 ? -9.007 2.865 -1.883 1.00 95.31 77 ILE A N 1
ATOM 610 C CA . ILE A 1 77 ? -7.595 3.113 -2.224 1.00 95.31 77 ILE A CA 1
ATOM 611 C C . ILE A 1 77 ? -7.242 2.820 -3.693 1.00 95.31 77 ILE A C 1
ATOM 613 O O . ILE A 1 77 ? -6.209 3.259 -4.194 1.00 95.31 77 ILE A O 1
ATOM 617 N N . LYS A 1 78 ? -8.080 2.064 -4.421 1.00 94.81 78 LYS A N 1
ATOM 618 C CA . LYS A 1 78 ? -7.756 1.548 -5.770 1.00 94.81 78 LYS A CA 1
ATOM 619 C C . LYS A 1 78 ? -7.549 2.617 -6.849 1.00 94.81 78 LYS A C 1
ATOM 621 O O . LYS A 1 78 ? -7.024 2.297 -7.912 1.00 94.81 78 LYS A O 1
ATOM 626 N N . ALA A 1 79 ? -7.995 3.850 -6.607 1.00 93.44 79 ALA A N 1
ATOM 627 C CA . ALA A 1 79 ? -7.861 4.952 -7.556 1.00 93.44 79 ALA A CA 1
ATOM 628 C C . ALA A 1 79 ? -6.438 5.537 -7.602 1.00 93.44 79 ALA A C 1
ATOM 630 O O . ALA A 1 79 ? -6.118 6.237 -8.560 1.00 93.44 79 ALA A O 1
ATOM 631 N N . GLY A 1 80 ? -5.586 5.245 -6.609 1.00 91.75 80 GLY A N 1
ATOM 632 C CA . GLY A 1 80 ? -4.185 5.669 -6.616 1.00 91.75 80 GLY A CA 1
ATOM 633 C C . GLY A 1 80 ? -3.443 5.119 -7.835 1.00 91.75 80 GLY A C 1
ATOM 634 O O . GLY A 1 80 ? -3.398 3.903 -8.065 1.00 91.75 80 GLY A O 1
ATOM 635 N N . LEU A 1 81 ? -2.853 6.009 -8.628 1.00 90.06 81 LEU A N 1
ATOM 636 C CA . LEU A 1 81 ? -2.102 5.652 -9.827 1.00 90.06 81 LEU A CA 1
ATOM 637 C C . LEU A 1 81 ? -0.793 4.972 -9.429 1.00 90.06 81 LEU A C 1
ATOM 639 O O . LEU A 1 81 ? -0.492 3.896 -9.951 1.00 90.06 81 LEU A O 1
ATOM 643 N N . LYS A 1 82 ? -0.112 5.530 -8.424 1.00 93.69 82 LYS A N 1
ATOM 644 C CA . LYS A 1 82 ? 1.168 5.044 -7.891 1.00 93.69 82 LYS A CA 1
ATOM 645 C C . LYS A 1 82 ? 0.995 4.215 -6.621 1.00 93.69 82 LYS A C 1
ATOM 647 O O . LYS A 1 82 ? 0.026 4.385 -5.881 1.00 93.69 82 LYS A O 1
ATOM 652 N N . ALA A 1 83 ? 1.959 3.341 -6.334 1.00 95.31 83 ALA A N 1
ATOM 653 C CA . ALA A 1 83 ? 1.977 2.563 -5.091 1.00 95.31 83 ALA A CA 1
ATOM 654 C C . ALA A 1 83 ? 1.991 3.463 -3.845 1.00 95.31 83 ALA A C 1
ATOM 656 O O . ALA A 1 83 ? 1.225 3.224 -2.912 1.00 95.31 83 ALA A O 1
ATOM 657 N N . LYS A 1 84 ? 2.783 4.540 -3.872 1.00 95.94 84 LYS A N 1
ATOM 658 C CA . LYS A 1 84 ? 2.809 5.555 -2.820 1.00 95.94 84 LYS A CA 1
ATOM 659 C C . LYS A 1 84 ? 1.441 6.193 -2.576 1.00 95.94 84 LYS A C 1
ATOM 661 O O . LYS A 1 84 ? 1.028 6.298 -1.432 1.00 95.94 84 LYS A O 1
ATOM 666 N N . GLU A 1 85 ? 0.700 6.562 -3.619 1.00 95.81 85 GLU A N 1
ATOM 667 C CA . GLU A 1 85 ? -0.639 7.153 -3.458 1.00 95.81 85 GLU A CA 1
ATOM 668 C C . GLU A 1 85 ? -1.623 6.177 -2.799 1.00 95.81 85 GLU A C 1
ATOM 670 O O . GLU A 1 85 ? -2.346 6.554 -1.879 1.00 95.81 85 GLU A O 1
ATOM 675 N N . VAL A 1 86 ? -1.622 4.911 -3.237 1.00 96.62 86 VAL A N 1
ATOM 676 C CA . VAL A 1 86 ? -2.429 3.841 -2.621 1.00 96.62 86 VAL A CA 1
ATOM 677 C C . VAL A 1 86 ? -2.068 3.684 -1.141 1.00 96.62 86 VAL A C 1
ATOM 679 O O . VAL A 1 86 ? -2.948 3.546 -0.290 1.00 96.62 86 VAL A O 1
ATOM 682 N N . TRP A 1 87 ? -0.773 3.722 -0.826 1.00 96.69 87 TRP A N 1
ATOM 683 C CA . TRP A 1 87 ? -0.265 3.612 0.535 1.00 96.69 87 TRP A CA 1
ATOM 684 C C . TRP A 1 87 ? -0.638 4.811 1.405 1.00 96.69 87 TRP A C 1
ATOM 686 O O . TRP A 1 87 ? -1.136 4.630 2.512 1.00 96.69 87 TRP A O 1
ATOM 696 N N . ASP A 1 88 ? -0.467 6.030 0.902 1.00 95.69 88 ASP A N 1
ATOM 697 C CA . ASP A 1 88 ? -0.811 7.273 1.595 1.00 95.69 88 ASP A CA 1
ATOM 698 C C . ASP A 1 88 ? -2.308 7.337 1.918 1.00 95.69 88 ASP A C 1
ATOM 700 O O . ASP A 1 88 ? -2.684 7.669 3.044 1.00 95.69 88 ASP A O 1
ATOM 704 N N . GLN A 1 89 ? -3.167 6.941 0.973 1.00 95.44 89 GLN A N 1
ATOM 705 C CA . GLN A 1 89 ? -4.612 6.831 1.199 1.00 95.44 89 GLN A CA 1
ATOM 706 C C . GLN A 1 89 ? -4.930 5.810 2.295 1.00 95.44 89 GLN A C 1
ATOM 708 O O . GLN A 1 89 ? -5.747 6.080 3.175 1.00 95.44 89 GLN A O 1
ATOM 713 N N . LEU A 1 90 ? -4.258 4.655 2.287 1.00 95.44 90 LEU A N 1
ATOM 714 C CA . LEU A 1 90 ? -4.448 3.633 3.311 1.00 95.44 90 LEU A CA 1
ATOM 715 C C . LEU A 1 90 ? -4.006 4.119 4.701 1.00 95.44 90 LEU A C 1
ATOM 717 O O . LEU A 1 90 ? -4.735 3.932 5.674 1.00 95.44 90 LEU A O 1
ATOM 721 N N . ARG A 1 91 ? -2.852 4.791 4.798 1.00 95.12 91 ARG A N 1
ATOM 722 C CA . ARG A 1 91 ? -2.361 5.391 6.049 1.00 95.12 91 ARG A CA 1
ATOM 723 C C . ARG A 1 91 ? -3.334 6.430 6.596 1.00 95.12 91 ARG A C 1
ATOM 725 O O . ARG A 1 91 ? -3.670 6.386 7.780 1.00 95.12 91 ARG A O 1
ATOM 732 N N . ALA A 1 92 ? -3.863 7.296 5.731 1.00 93.44 92 ALA A N 1
ATOM 733 C CA . ALA A 1 92 ? -4.837 8.318 6.108 1.00 93.44 92 ALA A CA 1
ATOM 734 C C . ALA A 1 92 ? -6.125 7.733 6.721 1.00 93.44 92 ALA A C 1
ATOM 736 O O . ALA A 1 92 ? -6.721 8.353 7.603 1.00 93.44 92 ALA A O 1
ATOM 737 N N . LEU A 1 93 ? -6.540 6.528 6.310 1.00 92.44 93 LEU A N 1
ATOM 738 C CA . LEU A 1 93 ? -7.707 5.853 6.885 1.00 92.44 93 LEU A CA 1
ATOM 739 C C . LEU A 1 93 ? -7.477 5.366 8.328 1.00 92.44 93 LEU A C 1
ATOM 741 O O . LEU A 1 93 ? -8.443 5.307 9.092 1.00 92.44 93 LEU A O 1
ATOM 745 N N . TYR A 1 94 ? -6.240 5.030 8.719 1.00 91.56 94 TYR A N 1
ATOM 746 C CA . TYR A 1 94 ? -5.991 4.193 9.905 1.00 91.56 94 TYR A CA 1
ATOM 747 C C . TYR A 1 94 ? -4.949 4.708 10.918 1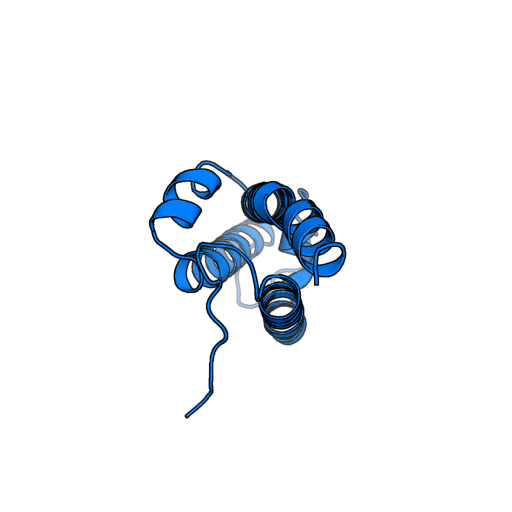.00 91.56 94 TYR A C 1
ATOM 749 O O . TYR A 1 94 ? -5.090 4.415 12.112 1.00 91.56 94 TYR A O 1
ATOM 757 N N . GLU A 1 95 ? -3.965 5.525 10.523 1.00 84.94 95 GLU A N 1
ATOM 758 C CA . GLU A 1 95 ? -2.928 6.037 11.445 1.00 84.94 95 GLU A CA 1
ATOM 759 C C . GLU A 1 95 ? -3.506 6.903 12.581 1.00 84.94 95 GLU A C 1
ATOM 761 O O . GLU A 1 95 ? -2.978 6.911 13.694 1.00 84.94 95 GLU A O 1
ATOM 766 N N . GLY A 1 96 ? -4.616 7.607 12.332 1.00 69.88 96 GLY A N 1
ATOM 767 C CA . GLY A 1 96 ? -5.309 8.412 13.347 1.00 69.88 96 GLY A CA 1
ATOM 768 C C . GLY A 1 96 ? -6.374 7.655 14.150 1.00 69.88 96 GLY A C 1
ATOM 769 O O . GLY A 1 96 ? -6.624 7.991 15.306 1.00 69.88 96 GLY A O 1
ATOM 770 N N . ARG A 1 97 ? -6.997 6.621 13.567 1.00 63.72 97 ARG A N 1
ATOM 771 C CA . ARG A 1 97 ? -8.112 5.884 14.197 1.00 63.72 97 ARG A CA 1
ATOM 772 C C . ARG A 1 97 ? -7.646 4.924 15.288 1.00 63.72 97 ARG A C 1
ATOM 774 O O . ARG A 1 97 ? -8.301 4.808 16.318 1.00 63.72 97 ARG A O 1
ATOM 781 N N . SER A 1 98 ? -6.486 4.300 15.101 1.00 55.91 98 SER A N 1
ATOM 782 C CA . SER A 1 98 ? -5.875 3.404 16.093 1.00 55.91 98 SER A CA 1
ATOM 783 C C . SER A 1 98 ? -5.524 4.123 17.406 1.00 55.91 98 SER A C 1
ATOM 785 O O . SER A 1 98 ? -5.740 3.569 18.483 1.00 55.91 98 SER A O 1
ATOM 787 N N . LYS A 1 99 ? -5.093 5.392 17.346 1.00 50.84 99 LYS A N 1
ATOM 788 C CA . LYS A 1 99 ? -4.833 6.218 18.543 1.00 50.84 99 LYS A CA 1
ATOM 789 C C . LYS A 1 99 ? -6.095 6.510 19.363 1.00 50.84 99 LYS A C 1
ATOM 791 O O . LYS A 1 99 ? -6.013 6.596 20.581 1.00 50.84 99 LYS A O 1
ATOM 796 N N . LEU A 1 100 ? -7.254 6.647 18.719 1.00 51.69 100 LEU A N 1
ATOM 797 C CA . LEU A 1 100 ? -8.516 7.013 19.378 1.00 51.69 100 LEU A CA 1
ATOM 798 C C . LEU A 1 100 ? -9.158 5.832 20.129 1.00 51.69 100 LEU A C 1
ATOM 800 O O . LEU A 1 100 ? -9.851 6.037 21.123 1.00 51.69 100 LEU A O 1
ATOM 804 N N . ILE A 1 101 ? -8.890 4.599 19.684 1.00 52.59 101 ILE A N 1
ATOM 805 C CA . ILE A 1 101 ? -9.314 3.370 20.374 1.00 52.59 101 ILE A CA 1
ATOM 806 C C . ILE A 1 101 ? -8.418 3.101 21.591 1.00 52.59 101 ILE A C 1
ATOM 808 O O . ILE A 1 101 ? -8.923 2.748 22.649 1.00 52.59 101 ILE A O 1
ATOM 812 N N . LEU A 1 102 ? -7.107 3.343 21.477 1.00 49.69 102 LEU A N 1
ATOM 813 C CA . LEU A 1 102 ? -6.146 3.157 22.575 1.00 49.69 102 LEU A CA 1
ATOM 814 C C . LEU A 1 102 ? -6.342 4.129 23.750 1.00 49.69 102 LEU A C 1
ATOM 816 O O . LEU A 1 102 ? -5.941 3.814 24.860 1.00 49.69 102 LEU A O 1
ATOM 820 N N . VAL A 1 103 ? -6.945 5.299 23.515 1.00 50.06 103 VAL A N 1
ATOM 821 C CA . VAL A 1 103 ? -7.240 6.295 24.564 1.00 50.06 103 VAL A CA 1
ATOM 822 C C . VAL A 1 103 ? -8.577 6.019 25.280 1.00 50.06 103 VAL A C 1
ATOM 824 O O . VAL A 1 103 ? -8.818 6.583 26.341 1.00 50.06 103 VAL A O 1
ATOM 827 N N . ASN A 1 104 ? -9.438 5.149 24.737 1.00 44.22 104 ASN A N 1
ATOM 828 C CA . ASN A 1 104 ? -10.758 4.812 25.299 1.00 44.22 104 ASN A CA 1
ATOM 829 C C . ASN A 1 104 ? -10.830 3.403 25.930 1.00 44.22 104 ASN A C 1
ATOM 831 O O . ASN A 1 104 ? -11.927 2.868 26.100 1.00 44.22 104 ASN A O 1
ATOM 835 N N . LEU A 1 105 ? -9.685 2.796 26.254 1.00 47.38 105 LEU A N 1
ATOM 836 C CA . LEU A 1 105 ? -9.563 1.525 26.982 1.00 47.38 105 LEU A CA 1
ATOM 837 C C . LEU A 1 105 ? -8.935 1.776 28.354 1.00 47.38 105 LEU A C 1
ATOM 839 O O . LEU A 1 105 ? -9.362 1.095 29.311 1.00 47.38 105 LEU A O 1
#